Protein AF-A0A3N2Q2X4-F1 (afdb_monomer_lite)

Sequence (102 aa):
MSRSLEPTARNSKPLEVIGTYDPVPRTDPYDESSKRHKNIQLDTLRARYWIGVGAQPSDTVWRLLSMIGILEPKYGPNGFLNPKTAAKSMTEPSTPPTPEKA

Organism: Sodiomyces alkalinus (strain CBS 110278 / VKM F-3762 / F11) (NCBI:txid1314773)

Foldseek 3Di:
DDDPPDDDPPPDDDPDDFWDWDPDFDQDPPDPPSDTDTDIDGDPVVVLVCVLVPNDDDLVVQCVCCVVPSAPNQADPVRHGDPVRVVVRVPDPPDPPPPPDD

Structure (mmCIF, N/CA/C/O backbone):
data_AF-A0A3N2Q2X4-F1
#
_entry.id   AF-A0A3N2Q2X4-F1
#
loop_
_atom_site.group_PDB
_atom_site.id
_atom_site.type_symbol
_atom_site.label_atom_id
_atom_site.label_alt_id
_atom_site.label_comp_id
_atom_site.label_asym_id
_atom_site.label_entity_id
_atom_site.label_seq_id
_atom_site.pdbx_PDB_ins_code
_atom_site.Cartn_x
_atom_site.Cartn_y
_atom_site.Cartn_z
_atom_site.occupancy
_atom_site.B_iso_or_equiv
_atom_site.auth_seq_id
_atom_site.auth_comp_id
_atom_site.auth_asym_id
_atom_site.auth_atom_id
_atom_site.pdbx_PDB_model_num
ATOM 1 N N . MET A 1 1 ? -22.196 -17.907 21.288 1.00 44.06 1 MET A N 1
ATOM 2 C CA . MET A 1 1 ? -21.145 -18.257 20.308 1.00 44.06 1 MET A CA 1
ATOM 3 C C . MET A 1 1 ? -19.881 -17.473 20.635 1.00 44.06 1 MET A C 1
ATOM 5 O O . MET A 1 1 ? -19.718 -16.354 20.166 1.00 44.06 1 MET A O 1
ATOM 9 N N . SER A 1 2 ? -19.020 -18.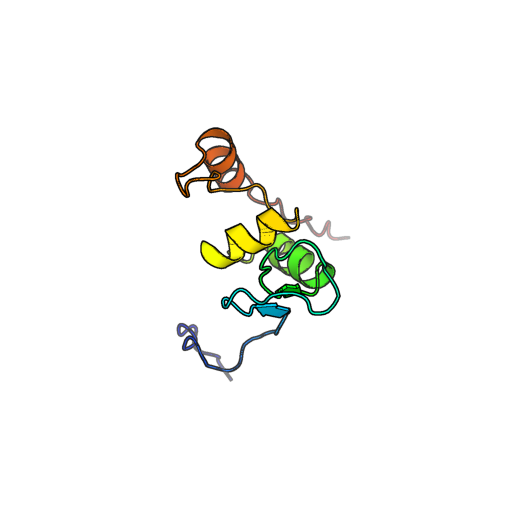022 21.487 1.00 50.31 2 SER A N 1
ATOM 10 C CA . SER A 1 2 ? -17.748 -17.397 21.863 1.00 50.31 2 SER A CA 1
ATOM 11 C C . SER A 1 2 ? -16.719 -17.726 20.783 1.00 50.31 2 SER A C 1
ATOM 13 O O . SER A 1 2 ? -16.351 -18.886 20.620 1.00 50.31 2 SER A O 1
ATOM 15 N N . ARG A 1 3 ? -16.315 -16.739 19.979 1.00 57.94 3 ARG A N 1
ATOM 16 C CA . ARG A 1 3 ? -15.275 -16.922 18.960 1.00 57.94 3 ARG A CA 1
ATOM 17 C C . ARG A 1 3 ? -13.930 -16.952 19.689 1.00 57.94 3 ARG A C 1
ATOM 19 O O . ARG A 1 3 ? -13.486 -15.916 20.173 1.00 57.94 3 ARG A O 1
ATOM 26 N N . SER A 1 4 ? -13.338 -18.137 19.834 1.00 56.72 4 SER A N 1
ATOM 27 C CA . SER A 1 4 ? -12.005 -18.308 20.419 1.00 56.72 4 SER A CA 1
ATOM 28 C C . SER A 1 4 ? -11.003 -17.396 19.707 1.00 56.72 4 SER A C 1
ATOM 30 O O . SER A 1 4 ? -10.994 -17.333 18.476 1.00 56.72 4 SER A O 1
ATOM 32 N N . LEU A 1 5 ? -10.181 -16.681 20.478 1.00 61.28 5 LEU A N 1
ATOM 33 C CA . LEU A 1 5 ? -9.101 -15.805 20.003 1.00 61.28 5 LEU A CA 1
ATOM 34 C C . LEU A 1 5 ? -7.908 -16.641 19.503 1.00 61.28 5 LEU A C 1
ATOM 36 O O . LEU A 1 5 ? -6.783 -16.491 19.966 1.00 61.28 5 LEU A O 1
ATOM 40 N N . GLU A 1 6 ? -8.171 -17.567 18.587 1.00 63.56 6 GLU A N 1
ATOM 41 C CA . GLU A 1 6 ? -7.154 -18.383 17.933 1.00 63.56 6 GLU A CA 1
ATOM 42 C C . GLU A 1 6 ? -6.587 -17.617 16.725 1.00 63.56 6 GLU A C 1
ATOM 44 O O . GLU A 1 6 ? -7.358 -17.014 15.960 1.00 63.56 6 GLU A O 1
ATOM 49 N N . PRO A 1 7 ? -5.258 -17.637 16.507 1.00 67.56 7 PRO A N 1
ATOM 50 C CA . PRO A 1 7 ? -4.654 -17.128 15.287 1.00 67.56 7 PRO A CA 1
ATOM 51 C C . PRO A 1 7 ? -5.316 -17.781 14.075 1.00 67.56 7 PRO A C 1
ATOM 53 O O . PRO A 1 7 ? -5.291 -18.994 13.878 1.00 67.56 7 PRO A O 1
ATOM 56 N N . THR A 1 8 ? -5.948 -16.955 13.256 1.00 78.38 8 THR A N 1
ATOM 57 C CA . THR A 1 8 ? -6.637 -17.410 12.054 1.00 78.38 8 THR A CA 1
ATOM 58 C C . THR A 1 8 ? -5.604 -17.942 11.053 1.00 78.38 8 THR A C 1
ATOM 60 O O . THR A 1 8 ? -4.582 -17.302 10.805 1.00 78.38 8 THR A O 1
ATOM 63 N N . ALA A 1 9 ? -5.842 -19.129 10.484 1.00 83.19 9 ALA A N 1
ATOM 64 C CA . ALA A 1 9 ? -4.919 -19.732 9.524 1.00 83.19 9 ALA A CA 1
ATOM 65 C C . ALA A 1 9 ? -4.709 -18.804 8.315 1.00 83.19 9 ALA A C 1
ATOM 67 O O . ALA A 1 9 ? -5.670 -18.214 7.817 1.00 83.19 9 ALA A O 1
ATOM 68 N N . ARG A 1 10 ? -3.472 -18.719 7.801 1.00 82.12 10 ARG A N 1
ATOM 69 C CA . ARG A 1 10 ? -3.055 -17.744 6.767 1.00 82.12 10 ARG A CA 1
ATOM 70 C C . ARG A 1 10 ? -4.001 -17.649 5.562 1.00 82.12 10 ARG A C 1
ATOM 72 O O . ARG A 1 10 ? -4.214 -16.562 5.045 1.00 82.12 10 ARG A O 1
ATOM 79 N N . ASN A 1 11 ? -4.543 -18.783 5.116 1.00 86.25 11 ASN A N 1
ATOM 80 C CA . ASN A 1 11 ? -5.391 -18.877 3.923 1.00 86.25 11 ASN A CA 1
ATOM 81 C C . ASN A 1 11 ? -6.886 -19.064 4.251 1.00 86.25 11 ASN A C 1
ATOM 83 O O . ASN A 1 11 ? -7.659 -19.470 3.387 1.00 86.25 11 ASN A O 1
ATOM 87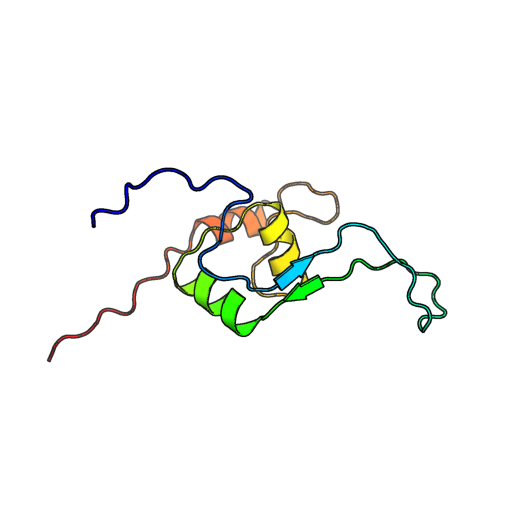 N N . SER A 1 12 ? -7.301 -18.856 5.500 1.00 88.44 12 SER A N 1
ATOM 88 C CA . SER A 1 12 ? -8.716 -18.946 5.872 1.00 88.44 12 SER A CA 1
ATOM 89 C C . SER A 1 12 ? -9.457 -17.641 5.566 1.00 88.44 12 SER A C 1
ATOM 91 O O . SER A 1 12 ? -8.845 -16.628 5.223 1.00 88.44 12 SER A O 1
ATOM 93 N N . LYS A 1 13 ? -10.793 -17.675 5.628 1.00 89.00 13 LYS A N 1
ATOM 94 C CA . LYS A 1 13 ? -11.643 -16.551 5.219 1.00 89.00 13 LYS A CA 1
ATOM 95 C C . LYS A 1 13 ? -11.303 -15.282 6.029 1.00 89.00 13 LYS A C 1
ATOM 97 O O . LYS A 1 13 ? -11.511 -15.290 7.245 1.00 89.00 13 LYS A O 1
ATOM 102 N N . PRO A 1 14 ? -10.825 -14.201 5.383 1.00 89.69 14 PRO A N 1
ATOM 103 C CA . PRO A 1 14 ? -10.482 -12.960 6.072 1.00 89.69 14 PRO A CA 1
ATOM 104 C C . PRO A 1 14 ? -11.737 -12.183 6.496 1.00 89.69 14 PRO A C 1
ATOM 106 O O . PRO A 1 14 ? -12.847 -12.473 6.043 1.00 89.69 14 PRO A O 1
ATOM 109 N N . LEU A 1 15 ? -11.550 -11.176 7.358 1.00 88.50 15 LEU A N 1
ATOM 110 C CA . LEU A 1 15 ? -12.611 -10.237 7.749 1.00 88.50 15 LEU A CA 1
ATOM 111 C C . LEU A 1 15 ? -13.078 -9.397 6.555 1.00 88.50 15 LEU A C 1
ATOM 113 O O . LEU A 1 15 ? -14.275 -9.259 6.324 1.00 88.50 15 LEU A O 1
ATOM 117 N N . GLU A 1 16 ? -12.123 -8.875 5.789 1.00 91.12 16 GLU A N 1
ATOM 118 C CA . GLU A 1 16 ? -12.357 -8.069 4.597 1.00 91.12 16 GLU A CA 1
ATOM 119 C C . GLU A 1 16 ? -11.196 -8.270 3.615 1.00 91.12 16 GLU A C 1
ATOM 121 O O . GLU A 1 16 ? -10.039 -8.390 4.024 1.00 91.12 16 GLU A O 1
ATOM 126 N N . VAL A 1 17 ? -11.503 -8.315 2.317 1.00 94.25 17 VAL A N 1
ATOM 127 C CA . VAL A 1 17 ? -10.500 -8.315 1.246 1.00 94.25 17 VAL A CA 1
ATOM 128 C C . VAL A 1 17 ? -10.423 -6.901 0.686 1.00 94.25 17 VAL A C 1
ATOM 130 O O . VAL A 1 17 ? -11.341 -6.462 0.005 1.00 94.25 17 VAL A O 1
ATOM 133 N N . ILE A 1 18 ? -9.329 -6.198 0.974 1.00 94.12 18 ILE A N 1
ATOM 134 C CA . ILE A 1 18 ? -9.124 -4.804 0.542 1.00 94.12 18 ILE A CA 1
ATOM 135 C C . ILE A 1 18 ? -8.404 -4.684 -0.808 1.00 94.12 18 ILE A C 1
ATOM 137 O O . ILE A 1 18 ? -8.285 -3.587 -1.346 1.00 94.12 18 ILE A O 1
ATOM 141 N N . GLY A 1 19 ? -7.882 -5.786 -1.354 1.00 93.75 19 GLY A N 1
ATOM 142 C CA . GLY A 1 19 ? -7.132 -5.760 -2.604 1.00 93.75 19 GLY A CA 1
ATOM 143 C C . GLY A 1 19 ? -6.439 -7.071 -2.963 1.00 93.75 19 GLY A C 1
ATOM 144 O O . GLY A 1 19 ? -6.523 -8.064 -2.239 1.00 93.75 19 GLY A O 1
ATOM 145 N N . THR A 1 20 ? -5.719 -7.043 -4.082 1.00 94.25 20 THR A N 1
ATOM 146 C CA . THR A 1 20 ? -4.926 -8.152 -4.622 1.00 94.25 20 THR A CA 1
ATOM 147 C C . THR A 1 20 ? -3.551 -7.669 -5.068 1.00 94.25 20 THR A C 1
ATOM 149 O O . THR A 1 20 ? -3.413 -6.577 -5.622 1.00 94.25 20 THR A O 1
ATOM 152 N N . TYR A 1 21 ? -2.539 -8.511 -4.877 1.00 93.31 21 TYR A N 1
ATOM 153 C CA . TYR A 1 21 ? -1.167 -8.252 -5.303 1.00 93.31 21 TYR A CA 1
ATOM 154 C C . TYR A 1 21 ? -0.642 -9.434 -6.119 1.00 93.31 21 TYR A C 1
ATOM 156 O O . TYR A 1 21 ? -0.560 -10.548 -5.599 1.00 93.31 21 TYR A O 1
ATOM 164 N N . ASP A 1 22 ? -0.269 -9.180 -7.377 1.00 93.56 22 ASP A N 1
ATOM 165 C CA . ASP A 1 22 ? 0.490 -10.127 -8.195 1.00 93.56 22 ASP A CA 1
ATOM 166 C C . ASP A 1 22 ? 1.992 -9.808 -8.065 1.00 93.56 22 ASP A C 1
ATOM 168 O O . ASP A 1 22 ? 2.450 -8.761 -8.540 1.00 93.56 22 ASP A O 1
ATOM 172 N N . PRO A 1 23 ? 2.789 -10.674 -7.411 1.00 91.44 23 PRO A N 1
ATOM 173 C CA . PRO A 1 23 ? 4.213 -10.435 -7.228 1.00 91.44 23 PRO A CA 1
ATOM 174 C C . PRO A 1 23 ? 5.027 -10.594 -8.516 1.00 91.44 23 PRO A C 1
ATOM 176 O O . PRO A 1 23 ? 6.186 -10.159 -8.529 1.00 91.44 23 PRO A O 1
ATOM 179 N N . VAL A 1 24 ? 4.464 -11.219 -9.558 1.00 91.50 24 VAL A N 1
ATOM 180 C CA . VAL A 1 24 ? 5.151 -11.503 -10.819 1.00 91.50 24 VAL A CA 1
ATOM 181 C C . VAL A 1 24 ? 5.181 -10.232 -11.674 1.00 91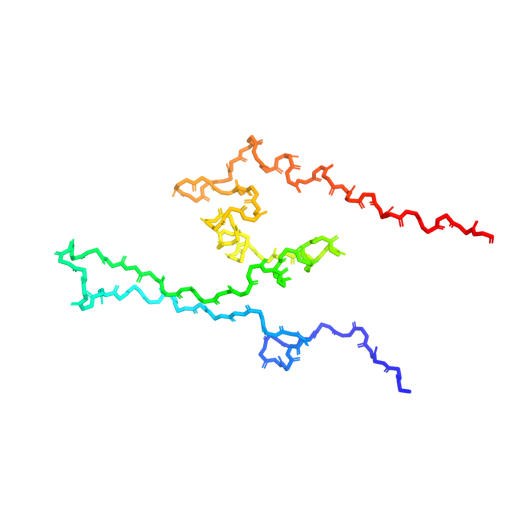.50 24 VAL A C 1
ATOM 183 O O . VAL A 1 24 ? 4.123 -9.724 -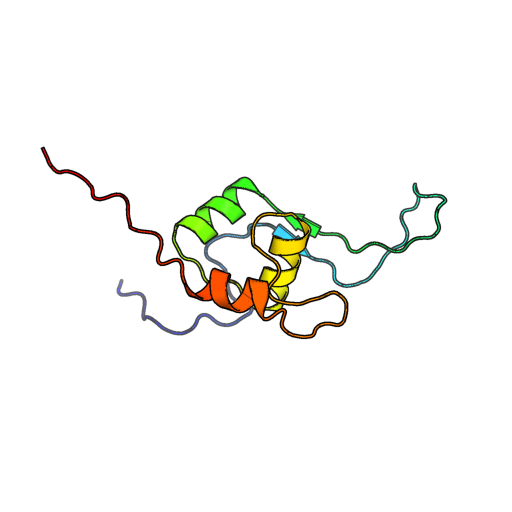12.046 1.00 91.50 24 VAL A O 1
ATOM 186 N N . PRO A 1 25 ? 6.369 -9.693 -12.010 1.00 90.69 25 PRO A N 1
ATOM 187 C CA . PRO A 1 25 ? 6.466 -8.529 -12.880 1.00 90.69 25 PRO A CA 1
ATOM 188 C C . PRO A 1 25 ? 5.992 -8.877 -14.291 1.00 90.69 25 PRO A C 1
ATOM 190 O O . PRO A 1 25 ? 6.521 -9.804 -14.909 1.00 90.69 25 PRO A O 1
ATOM 193 N N . ARG A 1 26 ? 5.034 -8.114 -14.811 1.00 87.25 26 ARG A N 1
ATOM 194 C CA . ARG A 1 26 ? 4.526 -8.252 -16.178 1.00 87.25 26 ARG A CA 1
ATOM 195 C C . ARG A 1 26 ? 4.892 -7.016 -16.988 1.00 87.25 26 ARG A C 1
ATOM 197 O O . ARG A 1 26 ? 5.065 -5.932 -16.434 1.00 87.25 26 ARG A O 1
ATOM 204 N N . THR A 1 27 ? 5.062 -7.207 -18.288 1.00 86.00 27 THR A N 1
ATOM 205 C CA . THR A 1 27 ? 5.179 -6.098 -19.235 1.00 86.00 27 THR A CA 1
ATOM 206 C C . THR A 1 27 ? 3.771 -5.622 -19.568 1.00 86.00 27 THR A C 1
ATOM 208 O O . THR A 1 27 ? 2.895 -6.459 -19.799 1.00 86.00 27 THR A O 1
ATOM 211 N N . ASP A 1 28 ? 3.552 -4.311 -19.579 1.00 79.81 28 ASP A N 1
ATOM 212 C CA . ASP A 1 28 ? 2.299 -3.766 -20.089 1.00 79.81 28 ASP A CA 1
ATOM 213 C C . ASP A 1 28 ? 2.263 -3.943 -21.614 1.00 79.81 28 ASP A C 1
ATOM 215 O O . ASP A 1 28 ? 3.211 -3.517 -22.279 1.00 79.81 28 ASP A O 1
ATOM 219 N N . PRO A 1 29 ? 1.214 -4.536 -22.204 1.00 77.94 29 PRO A N 1
ATOM 220 C CA . PRO A 1 29 ? 1.043 -4.493 -23.652 1.00 77.94 29 PRO A CA 1
ATOM 221 C C . PRO A 1 29 ? 0.878 -3.064 -24.203 1.00 77.94 29 PRO A C 1
ATOM 223 O O . PRO A 1 29 ? 1.075 -2.872 -25.399 1.00 77.94 29 PRO A O 1
ATOM 226 N N . TYR A 1 30 ? 0.533 -2.080 -23.363 1.00 77.44 30 TYR A N 1
ATOM 227 C CA . TYR A 1 30 ? 0.318 -0.683 -23.757 1.00 77.44 30 TYR A CA 1
ATOM 228 C C . TYR A 1 30 ? 1.488 0.258 -23.413 1.00 77.44 30 TYR A C 1
ATOM 230 O O . TYR A 1 30 ? 1.430 1.436 -23.762 1.00 77.44 30 TYR A O 1
ATOM 238 N N . ASP A 1 31 ? 2.543 -0.228 -22.746 1.00 77.06 31 ASP A N 1
ATOM 239 C CA . ASP A 1 31 ? 3.733 0.566 -22.403 1.00 77.06 31 ASP A CA 1
ATOM 240 C C . ASP A 1 31 ? 4.913 0.187 -23.308 1.00 77.06 31 ASP A C 1
ATOM 242 O O . ASP A 1 31 ? 5.519 -0.880 -23.183 1.00 77.06 31 ASP A O 1
ATOM 246 N N . GLU A 1 32 ? 5.289 1.104 -24.197 1.00 70.94 32 GLU A N 1
ATOM 247 C CA . GLU A 1 32 ? 6.442 0.959 -25.093 1.00 70.94 32 GLU A CA 1
ATOM 248 C C . GLU A 1 32 ? 7.782 0.939 -24.329 1.00 70.94 32 GLU A C 1
ATOM 250 O O . GLU A 1 32 ? 8.808 0.506 -24.860 1.00 70.94 32 GLU A O 1
ATOM 255 N N . SER A 1 33 ? 7.799 1.352 -23.052 1.00 74.12 33 SER A N 1
ATOM 256 C CA . SER A 1 33 ? 9.017 1.485 -22.246 1.00 74.12 33 SER A CA 1
ATOM 257 C C . SER A 1 33 ? 9.688 0.148 -21.883 1.00 74.12 33 SER A C 1
ATOM 259 O O . SER A 1 33 ? 10.764 0.155 -21.283 1.00 74.12 33 SER A O 1
ATOM 261 N N . SER A 1 34 ? 9.099 -1.010 -22.222 1.00 74.00 34 SER A N 1
ATOM 262 C CA . SER A 1 34 ? 9.580 -2.355 -21.836 1.00 74.00 34 SER A CA 1
ATOM 263 C C . SER A 1 34 ? 9.778 -2.546 -20.320 1.00 74.00 34 SER A C 1
ATOM 265 O O . SER A 1 34 ? 10.377 -3.531 -19.873 1.00 74.00 34 SER A O 1
ATOM 267 N N . LYS A 1 35 ? 9.285 -1.613 -19.497 1.00 82.62 35 LYS A N 1
ATOM 268 C CA . LYS A 1 35 ? 9.409 -1.665 -18.044 1.00 82.62 35 LYS A CA 1
ATOM 269 C C . LYS A 1 35 ? 8.401 -2.664 -17.503 1.00 82.62 35 LYS A C 1
ATOM 271 O O . LYS A 1 35 ? 7.215 -2.617 -17.807 1.00 82.62 35 LYS A O 1
ATOM 276 N N . ARG A 1 36 ? 8.887 -3.581 -16.668 1.00 85.19 36 ARG A N 1
ATOM 277 C CA . ARG A 1 36 ? 8.021 -4.539 -15.982 1.00 85.19 36 ARG A CA 1
ATOM 278 C C . ARG A 1 36 ? 7.470 -3.909 -14.716 1.00 85.19 36 ARG A C 1
ATOM 280 O O . ARG A 1 36 ? 8.241 -3.443 -13.876 1.00 85.19 36 ARG A O 1
ATOM 287 N N . HIS A 1 37 ? 6.159 -3.961 -14.549 1.00 85.00 37 HIS A N 1
ATOM 288 C CA . HIS A 1 37 ? 5.485 -3.513 -13.340 1.00 85.00 37 HIS A CA 1
ATOM 289 C C . HIS A 1 37 ? 4.805 -4.690 -12.637 1.00 85.00 37 HIS A C 1
ATOM 291 O O . HIS A 1 37 ? 4.568 -5.749 -13.219 1.00 85.00 37 HIS A O 1
ATOM 297 N N . LYS A 1 38 ? 4.516 -4.515 -11.349 1.00 89.81 38 LYS A N 1
ATOM 298 C CA . LYS A 1 38 ? 3.724 -5.469 -10.570 1.00 89.81 38 LYS A CA 1
ATOM 299 C C . LYS A 1 38 ? 2.316 -4.928 -10.420 1.00 89.81 38 LYS A C 1
ATOM 301 O O . LYS A 1 38 ? 2.152 -3.748 -10.117 1.00 89.81 38 LYS A O 1
ATOM 306 N N . ASN A 1 39 ? 1.327 -5.794 -10.588 1.00 88.62 39 ASN A N 1
ATOM 307 C CA . ASN A 1 39 ? -0.067 -5.390 -10.493 1.00 88.62 39 ASN A CA 1
ATOM 308 C C . ASN A 1 39 ? -0.518 -5.373 -9.034 1.00 88.62 39 ASN A C 1
ATOM 310 O O . ASN A 1 39 ? -0.464 -6.388 -8.335 1.00 88.62 39 ASN A O 1
ATOM 314 N N . ILE A 1 40 ? -0.964 -4.202 -8.584 1.00 91.50 40 ILE A N 1
ATOM 315 C CA . ILE A 1 40 ? -1.521 -3.981 -7.252 1.00 91.50 40 ILE A CA 1
ATOM 316 C C . ILE A 1 40 ? -2.884 -3.326 -7.442 1.00 91.50 40 ILE A C 1
ATOM 318 O O . ILE A 1 40 ? -2.975 -2.218 -7.964 1.00 91.50 40 ILE A O 1
ATOM 322 N N . GLN A 1 41 ? -3.936 -4.009 -7.006 1.00 92.31 41 GLN A N 1
ATOM 323 C CA . GLN A 1 41 ? -5.285 -3.456 -6.936 1.00 92.31 41 GLN A CA 1
ATOM 324 C C . GLN A 1 41 ? -5.637 -3.319 -5.462 1.00 92.31 41 GLN A C 1
ATOM 326 O O . GLN A 1 41 ? -5.607 -4.312 -4.739 1.00 92.31 41 GLN A O 1
ATOM 331 N N . LEU A 1 42 ? -5.917 -2.103 -5.000 1.00 93.31 42 LEU A N 1
ATOM 332 C CA . LEU A 1 42 ? -6.175 -1.834 -3.589 1.00 93.31 42 LEU A CA 1
ATOM 333 C C . LEU A 1 42 ? -7.240 -0.749 -3.433 1.00 93.31 42 LEU A C 1
ATOM 335 O O . LEU A 1 42 ? -7.132 0.315 -4.041 1.00 93.31 42 LEU A O 1
ATOM 339 N N . ASP A 1 43 ? -8.215 -0.993 -2.561 1.00 94.56 43 ASP A N 1
ATOM 340 C CA . ASP A 1 43 ? -9.108 0.044 -2.054 1.00 94.56 43 ASP A CA 1
ATOM 341 C C . ASP A 1 43 ? -8.347 0.910 -1.040 1.00 94.56 43 ASP A C 1
ATOM 343 O O . ASP A 1 43 ? -8.094 0.525 0.108 1.00 94.56 43 ASP A O 1
ATOM 347 N N . THR A 1 44 ? -7.946 2.098 -1.485 1.00 93.50 44 THR A N 1
ATOM 348 C CA . THR A 1 44 ? -7.164 3.033 -0.674 1.00 93.50 44 THR A CA 1
ATOM 349 C C . THR A 1 44 ? -7.963 3.622 0.487 1.00 93.50 44 THR A C 1
ATOM 351 O O . THR A 1 44 ? -7.370 3.937 1.520 1.00 93.50 44 THR A O 1
ATOM 354 N N . LEU A 1 45 ? -9.287 3.747 0.365 1.00 94.12 45 LEU A N 1
ATOM 355 C CA . LEU A 1 45 ? -10.150 4.270 1.423 1.00 94.12 45 LEU A CA 1
ATOM 356 C C . LEU A 1 45 ? -10.267 3.250 2.555 1.00 94.12 45 LEU A C 1
ATOM 358 O O . LEU A 1 45 ? -10.059 3.590 3.722 1.00 94.12 45 LEU A O 1
ATOM 362 N N . ARG A 1 46 ? -10.513 1.983 2.213 1.00 94.69 46 ARG A N 1
ATOM 363 C CA . ARG A 1 46 ? -10.556 0.892 3.195 1.00 94.69 46 ARG A CA 1
ATOM 364 C C . ARG A 1 46 ? -9.204 0.643 3.842 1.00 94.69 46 ARG A C 1
ATOM 366 O O . ARG A 1 46 ? -9.144 0.466 5.057 1.00 94.69 46 ARG A O 1
ATOM 373 N N . ALA A 1 47 ? -8.118 0.699 3.074 1.00 93.56 47 ALA A N 1
ATOM 374 C CA . ALA A 1 47 ? -6.772 0.590 3.626 1.00 93.56 47 ALA A CA 1
ATOM 375 C C . ALA A 1 47 ? -6.498 1.681 4.677 1.00 93.56 47 ALA A C 1
ATOM 377 O O . ALA A 1 47 ? -6.041 1.368 5.775 1.00 93.56 47 ALA A O 1
ATOM 378 N N . ARG A 1 48 ? -6.840 2.947 4.389 1.00 92.50 48 ARG A N 1
ATOM 379 C CA . ARG A 1 48 ? -6.702 4.056 5.353 1.00 92.50 48 ARG A CA 1
ATOM 380 C C . ARG A 1 48 ? -7.542 3.842 6.609 1.00 92.50 48 ARG A C 1
ATOM 382 O O . ARG A 1 48 ? -7.042 4.074 7.705 1.00 92.50 48 ARG A O 1
ATOM 389 N N . TYR A 1 49 ? -8.782 3.376 6.460 1.00 94.31 49 TYR A N 1
ATOM 390 C CA . TYR A 1 49 ? -9.655 3.076 7.595 1.00 94.31 49 TYR A CA 1
ATOM 391 C C . TYR A 1 49 ? -9.036 2.032 8.533 1.00 94.31 49 TYR A C 1
ATOM 393 O O . TYR A 1 49 ? -8.899 2.285 9.727 1.00 94.31 49 TYR A O 1
ATOM 401 N N . TRP A 1 50 ? -8.604 0.888 7.997 1.00 93.12 50 TRP A N 1
ATOM 402 C CA . TRP A 1 50 ? -8.038 -0.188 8.814 1.00 93.12 50 TRP A CA 1
ATOM 403 C C . TRP A 1 50 ? -6.751 0.231 9.531 1.00 93.12 50 TRP A C 1
ATOM 405 O O . TRP A 1 50 ? -6.580 -0.092 10.705 1.00 93.12 50 TRP A O 1
ATOM 415 N N . ILE A 1 51 ? -5.883 0.998 8.865 1.00 92.50 51 ILE A N 1
ATOM 416 C CA . ILE A 1 51 ? -4.694 1.581 9.501 1.00 92.50 51 ILE A CA 1
ATOM 417 C C . ILE A 1 51 ? -5.087 2.560 10.616 1.00 92.50 51 ILE A C 1
ATOM 419 O O . ILE A 1 51 ? -4.518 2.491 11.700 1.00 92.50 51 ILE A O 1
ATOM 423 N N . GLY A 1 52 ? -6.090 3.416 10.396 1.00 90.88 52 GLY A N 1
ATOM 424 C CA . GLY A 1 52 ? -6.581 4.361 11.407 1.00 90.88 52 GLY A CA 1
ATOM 425 C C . GLY A 1 52 ? -7.216 3.696 12.635 1.00 90.88 52 GLY A C 1
ATOM 426 O O . GLY A 1 52 ? -7.127 4.233 13.732 1.00 90.88 52 GLY A O 1
ATOM 427 N N . VAL A 1 53 ? -7.805 2.505 12.477 1.00 93.44 53 VAL A N 1
ATOM 428 C CA . VAL A 1 53 ? -8.304 1.669 13.591 1.00 93.44 53 VAL A CA 1
ATOM 429 C C . VAL A 1 53 ? -7.156 0.971 14.349 1.00 93.44 53 VAL A C 1
ATOM 431 O O . VAL A 1 53 ? -7.373 0.402 15.417 1.00 93.44 53 VAL A O 1
ATOM 434 N N . GLY A 1 54 ? -5.924 1.032 13.833 1.00 90.56 54 GLY A N 1
ATOM 435 C CA . GLY A 1 54 ? -4.730 0.457 14.457 1.00 90.56 54 GLY A CA 1
ATOM 436 C C . GLY A 1 54 ? -4.341 -0.925 13.929 1.00 90.56 54 GLY A C 1
ATOM 437 O O . GLY A 1 54 ? -3.554 -1.625 14.573 1.00 90.56 54 GLY A O 1
ATOM 438 N N . ALA A 1 55 ? -4.864 -1.349 12.772 1.00 91.00 55 ALA A N 1
ATOM 439 C CA . ALA A 1 55 ? -4.447 -2.603 12.153 1.00 91.00 55 ALA A CA 1
ATOM 440 C C . ALA A 1 55 ? -2.946 -2.563 11.823 1.00 91.00 55 ALA A C 1
ATOM 442 O O . ALA A 1 55 ? -2.479 -1.663 11.130 1.00 91.00 55 ALA A O 1
ATOM 443 N N . GLN A 1 56 ? -2.197 -3.560 12.297 1.00 91.44 56 GLN A N 1
ATOM 444 C CA . GLN A 1 56 ? -0.756 -3.664 12.069 1.00 91.44 56 GLN A CA 1
ATOM 445 C C . GLN A 1 56 ? -0.478 -4.439 10.772 1.00 91.44 56 GLN A C 1
ATOM 447 O O . GLN A 1 56 ? -0.753 -5.643 10.714 1.00 91.44 56 GLN A O 1
ATOM 452 N N . PRO A 1 57 ? 0.050 -3.798 9.713 1.00 92.44 57 PRO A N 1
ATOM 453 C CA . PRO A 1 57 ? 0.381 -4.499 8.483 1.00 92.44 57 PRO A CA 1
ATOM 454 C C . PRO A 1 57 ? 1.696 -5.275 8.635 1.00 92.44 57 PRO A C 1
ATOM 456 O O . PRO A 1 57 ? 2.608 -4.876 9.355 1.00 92.44 57 PRO A O 1
ATOM 459 N N . SER A 1 58 ? 1.818 -6.381 7.901 1.00 91.12 58 SER A N 1
ATOM 460 C CA . SER A 1 58 ? 3.089 -7.108 7.781 1.00 91.12 58 SER A CA 1
ATOM 461 C C . SER A 1 58 ? 4.117 -6.306 6.975 1.00 91.12 58 SER A C 1
ATOM 463 O O . SER A 1 58 ? 3.742 -5.438 6.191 1.00 91.12 58 SER A O 1
ATOM 465 N N . ASP A 1 59 ? 5.409 -6.629 7.079 1.00 90.06 59 ASP A N 1
ATOM 466 C CA . ASP A 1 59 ? 6.481 -5.860 6.419 1.00 90.06 59 ASP A CA 1
ATOM 467 C C . ASP A 1 59 ? 6.308 -5.729 4.892 1.00 90.06 59 ASP A C 1
ATOM 469 O O . ASP A 1 59 ? 6.593 -4.679 4.311 1.00 90.06 59 ASP A O 1
ATOM 473 N N . THR A 1 60 ? 5.789 -6.771 4.228 1.00 90.31 60 THR A N 1
ATOM 474 C CA . THR A 1 60 ? 5.503 -6.714 2.782 1.00 90.31 60 THR A CA 1
ATOM 475 C C . THR A 1 60 ? 4.352 -5.756 2.490 1.00 90.31 60 THR A C 1
ATOM 477 O O . THR A 1 60 ? 4.457 -4.925 1.589 1.00 90.31 60 THR A O 1
ATOM 480 N N . VAL A 1 61 ? 3.270 -5.840 3.268 1.00 92.00 61 VAL A N 1
ATOM 481 C CA . VAL A 1 61 ? 2.106 -4.958 3.119 1.00 92.00 61 VAL A CA 1
ATOM 482 C C . VAL A 1 61 ? 2.484 -3.519 3.454 1.00 92.00 61 VAL A C 1
ATOM 484 O O . VAL A 1 61 ? 2.099 -2.617 2.721 1.00 92.00 61 VAL A O 1
ATOM 487 N N . TRP A 1 62 ? 3.313 -3.298 4.476 1.00 92.25 62 TRP A N 1
ATOM 488 C CA . TRP A 1 62 ? 3.853 -1.984 4.814 1.00 92.25 62 TRP A CA 1
ATOM 489 C C . TRP A 1 62 ? 4.547 -1.356 3.607 1.00 92.25 62 TRP A C 1
ATOM 491 O O . TRP A 1 62 ? 4.244 -0.228 3.237 1.00 92.25 62 TRP A O 1
ATOM 501 N N . ARG A 1 63 ? 5.431 -2.103 2.932 1.00 89.94 63 ARG A N 1
ATOM 502 C CA . ARG A 1 63 ? 6.129 -1.610 1.738 1.00 89.94 63 ARG A CA 1
ATOM 503 C C . ARG A 1 63 ? 5.161 -1.230 0.617 1.00 89.94 63 ARG A C 1
ATOM 505 O O . ARG A 1 63 ? 5.347 -0.181 0.006 1.00 89.94 63 ARG A O 1
ATOM 512 N N . LEU A 1 64 ? 4.131 -2.043 0.371 1.00 91.44 64 LEU A N 1
ATOM 513 C CA . LEU A 1 64 ? 3.096 -1.734 -0.623 1.00 91.44 64 LEU A CA 1
ATOM 514 C C . LEU A 1 64 ? 2.326 -0.460 -0.255 1.00 91.44 64 LEU A C 1
ATOM 516 O O . LEU A 1 64 ? 2.191 0.430 -1.090 1.00 91.44 64 LEU A O 1
ATOM 520 N N . LEU A 1 65 ? 1.886 -0.344 1.002 1.00 92.31 65 LEU A N 1
ATOM 521 C CA . LEU A 1 65 ? 1.169 0.825 1.517 1.00 92.31 65 LEU A CA 1
ATOM 522 C C . LEU A 1 65 ? 2.031 2.097 1.494 1.00 92.31 65 LEU A C 1
ATOM 524 O O . LEU A 1 65 ? 1.512 3.191 1.278 1.00 92.31 65 LEU A O 1
ATOM 528 N N . SER A 1 66 ? 3.346 1.973 1.666 1.00 90.69 66 SER A N 1
ATOM 529 C CA . SER A 1 66 ? 4.265 3.101 1.533 1.00 90.69 66 SER A CA 1
ATOM 530 C C . SER A 1 66 ? 4.487 3.533 0.091 1.00 90.69 66 SER A C 1
ATOM 532 O O . SER A 1 66 ? 4.583 4.728 -0.169 1.00 90.69 66 SER A O 1
ATOM 534 N N . MET A 1 67 ? 4.521 2.598 -0.863 1.00 87.81 67 MET A N 1
ATOM 535 C CA . MET A 1 67 ? 4.651 2.932 -2.289 1.00 87.81 67 MET A CA 1
ATOM 536 C C . MET A 1 67 ? 3.462 3.745 -2.813 1.00 87.81 67 MET A C 1
ATOM 538 O O . MET A 1 67 ? 3.639 4.586 -3.687 1.00 87.81 67 MET A O 1
ATOM 542 N N . ILE A 1 68 ? 2.270 3.520 -2.260 1.00 89.38 68 ILE A N 1
ATOM 543 C CA . ILE A 1 68 ? 1.049 4.275 -2.589 1.00 89.38 68 ILE A CA 1
ATOM 544 C C . ILE A 1 68 ? 0.841 5.518 -1.704 1.00 89.38 68 ILE A C 1
ATOM 546 O O . ILE A 1 68 ? -0.158 6.216 -1.860 1.00 89.38 68 ILE A O 1
ATOM 550 N N . GLY A 1 69 ? 1.746 5.788 -0.755 1.00 89.25 69 GLY A N 1
ATOM 551 C CA . GLY A 1 69 ? 1.702 6.978 0.101 1.00 89.25 69 GLY A CA 1
ATOM 552 C C . GLY A 1 69 ? 0.686 6.939 1.251 1.00 89.25 69 GLY A C 1
ATOM 553 O O . GLY A 1 69 ? 0.261 7.997 1.711 1.00 89.25 69 GLY A O 1
ATOM 554 N N . ILE A 1 70 ? 0.264 5.756 1.715 1.00 89.81 70 ILE A N 1
ATOM 555 C CA . ILE A 1 70 ? -0.578 5.622 2.922 1.00 89.81 70 ILE A CA 1
ATOM 556 C C . ILE A 1 70 ? 0.276 5.609 4.197 1.00 89.81 70 ILE A C 1
ATOM 558 O O . ILE A 1 70 ? -0.120 6.201 5.194 1.00 89.81 70 ILE A O 1
ATOM 562 N N . LEU A 1 71 ? 1.437 4.947 4.167 1.00 89.31 71 LEU A N 1
ATOM 563 C CA . LEU A 1 71 ? 2.349 4.822 5.311 1.00 89.31 71 LEU A CA 1
ATOM 564 C C . LEU A 1 71 ? 3.734 5.369 4.984 1.00 89.31 71 LEU A C 1
ATOM 566 O O . LEU A 1 71 ? 4.205 5.246 3.854 1.00 89.31 71 LEU A O 1
ATOM 570 N N . GLU A 1 72 ? 4.454 5.874 5.981 1.00 88.94 72 GLU A N 1
ATOM 571 C CA . GLU A 1 72 ? 5.854 6.238 5.771 1.00 88.94 72 GLU A CA 1
ATOM 572 C C . GLU A 1 72 ? 6.727 4.981 5.536 1.00 88.94 72 GLU A C 1
ATOM 574 O O . GLU A 1 72 ? 6.531 3.953 6.191 1.00 88.94 72 GLU A O 1
ATOM 579 N N . PRO A 1 73 ? 7.698 5.008 4.606 1.00 87.31 73 PRO A N 1
ATOM 580 C CA . PRO A 1 73 ? 8.504 3.838 4.259 1.00 87.31 73 PRO A CA 1
ATOM 581 C C . PRO A 1 73 ? 9.463 3.419 5.381 1.00 87.31 73 PRO A C 1
ATOM 583 O O . PRO A 1 73 ? 10.480 4.063 5.636 1.00 87.31 73 PRO A O 1
ATOM 586 N N . LYS A 1 74 ? 9.198 2.260 5.991 1.00 84.69 74 LYS A N 1
ATOM 587 C CA . LYS A 1 74 ? 10.084 1.628 6.986 1.00 84.69 74 LYS A CA 1
ATOM 588 C C . LYS A 1 74 ? 11.430 1.179 6.397 1.00 84.69 74 LYS A C 1
ATOM 590 O O . LYS A 1 74 ? 12.442 1.171 7.096 1.00 84.69 74 LYS A O 1
ATOM 595 N N . TYR A 1 75 ? 11.451 0.826 5.111 1.00 83.00 75 TYR A N 1
ATOM 596 C CA . TYR A 1 75 ? 12.627 0.319 4.399 1.00 83.00 75 TYR A CA 1
ATOM 597 C C . TYR A 1 75 ? 13.049 1.279 3.283 1.00 83.00 75 TYR A C 1
ATOM 599 O O . TYR A 1 75 ? 12.204 1.821 2.572 1.00 83.00 75 TYR A O 1
ATOM 607 N N . GLY A 1 76 ? 14.356 1.467 3.110 1.00 79.00 76 GLY A N 1
ATOM 608 C CA . GLY A 1 76 ? 14.938 2.232 2.009 1.00 79.00 76 GLY A CA 1
ATOM 609 C C . GLY A 1 76 ? 14.989 1.456 0.681 1.00 79.00 76 GLY A C 1
ATOM 610 O O . GLY A 1 76 ? 14.597 0.286 0.621 1.00 79.00 76 GLY A O 1
ATOM 611 N N . PRO A 1 77 ? 15.530 2.070 -0.390 1.00 72.38 77 PRO A N 1
ATOM 612 C CA . PRO A 1 77 ? 15.578 1.489 -1.740 1.00 72.38 77 PRO A CA 1
ATOM 613 C C . PRO A 1 77 ? 16.233 0.100 -1.795 1.00 72.38 77 PRO A C 1
ATOM 615 O O . PRO A 1 77 ? 15.760 -0.786 -2.504 1.00 72.38 77 PRO A O 1
ATOM 618 N N . ASN A 1 78 ? 17.261 -0.113 -0.969 1.00 77.06 78 ASN A N 1
ATOM 619 C CA . ASN A 1 78 ? 18.038 -1.354 -0.910 1.00 77.06 78 ASN A CA 1
ATOM 620 C C . ASN A 1 78 ? 17.492 -2.373 0.110 1.00 77.06 78 ASN A C 1
ATOM 622 O O . ASN A 1 78 ? 18.140 -3.376 0.382 1.00 77.06 78 ASN A O 1
ATOM 626 N N . GLY A 1 79 ? 16.321 -2.124 0.708 1.00 72.19 79 GLY A N 1
ATOM 627 C CA . GLY A 1 79 ? 15.708 -3.021 1.695 1.00 72.19 79 GLY A CA 1
ATOM 628 C C . GLY A 1 79 ? 16.260 -2.899 3.119 1.00 72.19 79 GLY A C 1
ATOM 629 O O . GLY A 1 79 ? 15.768 -3.579 4.014 1.00 72.19 79 GLY A O 1
ATOM 630 N N . PHE A 1 80 ? 17.229 -2.015 3.362 1.00 76.75 80 PHE A N 1
ATOM 631 C CA . PHE A 1 80 ? 17.679 -1.695 4.718 1.00 76.75 80 PHE A CA 1
ATOM 632 C C . PHE A 1 80 ? 16.630 -0.872 5.464 1.00 76.75 80 PHE A C 1
ATOM 634 O O . PHE A 1 80 ? 15.924 -0.063 4.859 1.00 76.75 80 PHE A O 1
ATOM 641 N N . LEU A 1 81 ? 16.546 -1.060 6.782 1.00 76.00 81 LEU A N 1
ATOM 642 C CA . LEU A 1 81 ? 15.709 -0.227 7.643 1.00 76.00 81 LEU A CA 1
ATOM 643 C C . LEU A 1 81 ? 16.127 1.236 7.489 1.00 76.00 81 LEU A C 1
ATOM 645 O O . LEU A 1 81 ? 17.312 1.558 7.560 1.00 76.00 81 LEU A O 1
ATOM 649 N N . ASN A 1 82 ? 15.157 2.119 7.269 1.00 73.19 82 ASN A N 1
ATOM 650 C CA . ASN A 1 82 ? 15.403 3.550 7.245 1.00 73.19 82 ASN A CA 1
ATOM 651 C C . ASN A 1 82 ? 15.281 4.090 8.681 1.00 73.19 82 ASN A C 1
ATOM 653 O O . ASN A 1 82 ? 14.156 4.235 9.168 1.00 73.19 82 ASN A O 1
ATOM 657 N N . PRO A 1 83 ? 16.392 4.414 9.372 1.00 66.56 83 PRO A N 1
ATOM 658 C CA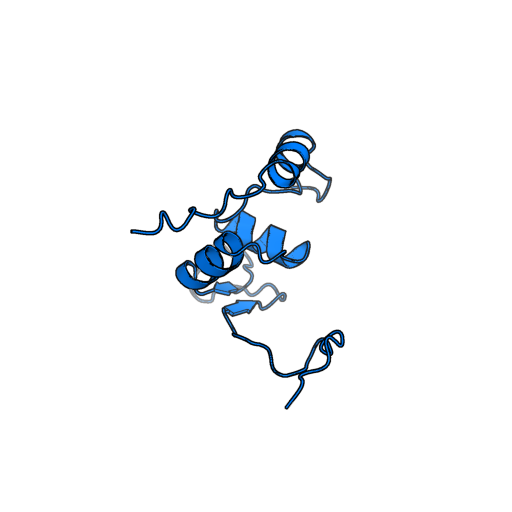 . PRO A 1 83 ? 16.353 4.798 10.784 1.00 66.56 83 PRO A CA 1
ATOM 659 C C . PRO A 1 83 ? 15.562 6.092 11.026 1.00 66.56 83 PRO A C 1
ATOM 661 O O . PRO A 1 83 ? 14.992 6.265 12.099 1.00 66.56 83 PRO A O 1
ATOM 664 N N . LYS A 1 84 ? 15.464 6.977 10.022 1.00 66.69 84 LYS A N 1
ATOM 665 C CA . LYS A 1 84 ? 14.730 8.249 10.125 1.00 66.69 84 LYS A CA 1
ATOM 666 C C . LYS A 1 84 ? 13.209 8.063 10.147 1.00 66.69 84 LYS A C 1
ATOM 668 O O . LYS A 1 84 ? 12.506 8.875 10.734 1.00 66.69 84 LYS A O 1
ATOM 673 N N . THR A 1 85 ? 12.716 6.997 9.521 1.00 63.81 85 THR A N 1
ATOM 674 C CA . THR A 1 85 ? 11.281 6.729 9.338 1.00 63.81 85 THR A CA 1
ATOM 675 C C . THR A 1 85 ? 10.784 5.600 10.247 1.00 63.81 85 THR A C 1
ATOM 677 O O . THR A 1 85 ? 9.661 5.641 10.748 1.00 63.81 85 THR A O 1
ATOM 680 N N . ALA A 1 86 ? 11.637 4.614 10.543 1.00 57.53 86 ALA A N 1
ATOM 681 C CA . ALA A 1 86 ? 11.325 3.533 11.477 1.00 57.53 86 ALA A CA 1
ATOM 682 C C . ALA A 1 86 ? 11.059 4.054 12.903 1.00 57.53 86 ALA A C 1
ATOM 684 O O . ALA A 1 86 ? 10.125 3.602 13.556 1.00 57.53 86 ALA A O 1
ATOM 685 N N . ALA A 1 87 ? 11.821 5.053 13.362 1.00 54.59 87 ALA A N 1
ATOM 686 C CA . ALA A 1 87 ? 11.615 5.655 14.681 1.00 54.59 87 ALA A CA 1
ATOM 687 C C . ALA A 1 87 ? 10.282 6.423 14.788 1.00 54.59 87 ALA A C 1
ATOM 689 O O . ALA A 1 87 ? 9.666 6.461 15.849 1.00 54.59 87 ALA A O 1
ATOM 690 N N . LYS A 1 88 ? 9.808 7.009 13.683 1.00 56.47 88 LYS A N 1
ATOM 691 C CA . LYS A 1 88 ? 8.579 7.812 13.649 1.00 56.47 88 LYS A CA 1
ATOM 692 C C . LYS A 1 88 ? 7.323 6.941 13.558 1.00 56.47 88 LYS A C 1
ATOM 694 O O . LYS A 1 88 ? 6.381 7.141 14.314 1.00 56.47 88 LYS A O 1
ATOM 699 N N . SER A 1 89 ? 7.376 5.893 12.736 1.00 55.84 89 SER A N 1
ATOM 700 C CA . SER A 1 89 ? 6.302 4.894 12.599 1.00 55.84 89 SER A CA 1
ATOM 701 C C . SER A 1 89 ? 6.071 4.025 13.846 1.00 55.84 89 SER A C 1
ATOM 703 O O . SER A 1 89 ? 4.995 3.453 13.987 1.00 55.84 89 SER A O 1
ATOM 705 N N . MET A 1 90 ? 7.037 3.948 14.768 1.00 54.69 90 MET A N 1
ATOM 706 C CA . MET A 1 90 ? 6.882 3.290 16.076 1.00 54.69 90 MET A CA 1
ATOM 707 C C . MET A 1 90 ? 6.335 4.215 17.182 1.00 54.69 90 MET A C 1
ATOM 709 O O . MET A 1 90 ? 6.042 3.725 18.270 1.00 54.69 90 MET A O 1
ATOM 713 N N . THR A 1 91 ? 6.196 5.526 16.933 1.00 49.28 91 THR A N 1
ATOM 714 C CA . THR A 1 91 ? 5.930 6.532 17.985 1.00 49.28 91 THR A CA 1
ATOM 715 C C . THR A 1 91 ? 4.526 7.154 17.933 1.00 49.28 91 THR A C 1
ATOM 717 O O . THR A 1 91 ? 4.205 7.970 18.788 1.00 49.28 91 THR A O 1
ATOM 720 N N . GLU A 1 92 ? 3.636 6.761 17.018 1.00 49.53 92 GLU A N 1
ATOM 721 C CA . GLU A 1 92 ? 2.253 7.272 17.015 1.00 49.53 92 GLU A CA 1
ATOM 722 C C . GLU A 1 92 ? 1.253 6.241 17.565 1.00 49.53 92 GLU A C 1
ATOM 724 O O . GLU A 1 92 ? 0.693 5.446 16.809 1.00 49.53 92 GLU A O 1
ATOM 729 N N . PRO A 1 93 ? 0.959 6.250 18.881 1.00 47.84 93 PRO A N 1
ATOM 730 C CA . PRO A 1 93 ? -0.326 5.779 19.357 1.00 47.84 93 PRO A CA 1
ATOM 731 C C . PRO A 1 93 ? -1.369 6.810 18.914 1.00 47.84 93 PRO A C 1
ATOM 733 O O . PRO A 1 93 ? -1.451 7.908 19.468 1.00 47.84 93 PRO A O 1
ATOM 736 N N . SER A 1 94 ? -2.157 6.468 17.894 1.00 49.53 94 SER A N 1
ATOM 737 C CA . SER A 1 94 ? -3.361 7.212 17.528 1.00 49.53 94 SER A CA 1
ATOM 738 C C . SER A 1 94 ? -4.227 7.356 18.777 1.00 49.53 94 SER A C 1
ATOM 740 O O . SER A 1 94 ? -4.785 6.371 19.270 1.00 49.53 94 SER A O 1
ATOM 742 N N . THR A 1 95 ? -4.300 8.566 19.325 1.00 49.50 95 THR A N 1
ATOM 743 C CA . THR A 1 95 ? -5.227 8.874 20.409 1.00 49.50 95 THR A CA 1
ATOM 744 C C . THR A 1 95 ? -6.628 8.538 19.892 1.00 49.50 95 THR A C 1
ATOM 746 O O . THR A 1 95 ? -7.016 9.075 18.851 1.00 49.50 95 THR A O 1
ATOM 749 N N . PRO A 1 96 ? -7.375 7.616 20.526 1.00 60.41 96 PRO A N 1
ATOM 750 C CA . PRO A 1 96 ? -8.753 7.379 20.127 1.00 60.41 96 PRO A CA 1
ATOM 751 C C . PRO A 1 96 ? -9.518 8.704 20.266 1.00 60.41 96 PRO A C 1
ATOM 753 O O . PRO A 1 96 ? -9.296 9.405 21.258 1.00 60.41 96 PRO A O 1
ATOM 756 N N . PRO A 1 97 ? -10.397 9.086 19.317 1.00 55.88 97 PRO A N 1
ATOM 757 C CA . PRO A 1 97 ? -11.313 10.187 19.560 1.00 55.88 97 PRO A CA 1
ATOM 758 C C . PRO A 1 97 ? -12.163 9.785 20.762 1.00 55.88 97 PRO A C 1
ATOM 760 O O . PRO A 1 97 ? -12.979 8.866 20.684 1.00 55.88 97 PRO A O 1
ATOM 763 N N . THR A 1 98 ? -11.900 10.415 21.903 1.00 47.91 98 THR A N 1
ATOM 764 C CA . THR A 1 98 ? -12.707 10.270 23.108 1.00 47.91 98 THR A CA 1
ATOM 765 C C . THR A 1 98 ? -14.163 10.519 22.715 1.00 47.91 98 THR A C 1
ATOM 767 O O . THR A 1 98 ? -14.455 11.600 22.199 1.00 47.91 98 THR A O 1
ATOM 770 N N . PRO A 1 99 ? -15.094 9.569 22.916 1.00 56.53 99 PRO A N 1
ATOM 771 C CA . PRO A 1 99 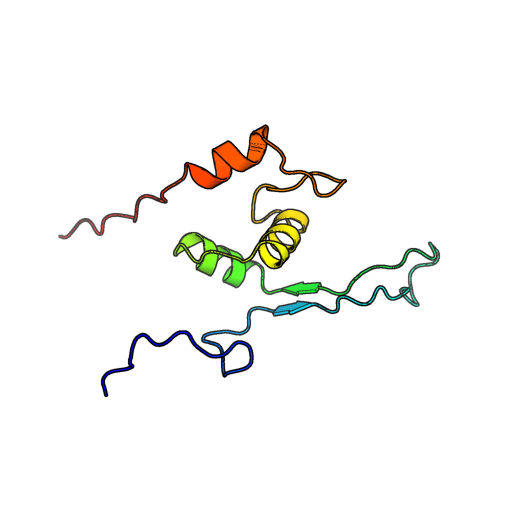? -16.501 9.904 22.855 1.00 56.53 99 PRO A CA 1
ATOM 772 C C . PRO A 1 99 ? -16.782 10.751 24.096 1.00 56.53 99 PRO A C 1
ATOM 774 O O . PRO A 1 99 ? -16.930 10.230 25.203 1.00 56.53 99 PRO A O 1
ATOM 777 N N . GLU A 1 100 ? -16.765 12.070 23.923 1.00 53.56 100 GLU A N 1
ATOM 778 C CA . GLU A 1 100 ? -17.258 13.010 24.919 1.00 53.56 100 GLU A CA 1
ATOM 779 C C . GLU A 1 100 ? -18.759 12.744 25.081 1.00 53.56 100 GLU A C 1
ATOM 781 O O . GLU A 1 100 ? -19.578 13.019 24.204 1.00 53.56 100 GLU A O 1
ATOM 786 N N . LYS A 1 101 ? -19.077 12.043 26.169 1.00 43.78 101 LYS A N 1
ATOM 787 C CA . LYS A 1 101 ? -20.428 11.682 26.588 1.00 43.78 101 LYS A CA 1
ATOM 788 C C . LYS A 1 101 ? -21.192 12.958 26.956 1.00 43.78 101 LYS A C 1
ATOM 790 O O . LYS A 1 101 ? -20.698 13.731 27.774 1.00 43.78 101 LYS A O 1
ATOM 795 N N . ALA A 1 102 ? -22.383 13.118 26.380 1.00 43.03 102 ALA A N 1
ATOM 796 C CA . ALA A 1 102 ? -23.439 13.992 26.894 1.00 43.03 102 ALA A CA 1
ATOM 797 C C . ALA A 1 102 ? -24.050 13.434 28.190 1.00 43.03 102 ALA A C 1
ATOM 799 O O . ALA A 1 102 ? -23.989 12.192 28.386 1.00 43.03 102 ALA A O 1
#

Radius of gyration: 17.66 Å; chains: 1; bounding box: 42×34×52 Å

Secondary structure (DSSP, 8-state):
-----PPPPTTSPPS---EEE--S-EE-TT-TT--EE--EEE-HHHHHHHHHTT----HHHHHHHHHTTSS--SB-TTS-B-HHHHHHHTS-----------

pLDDT: mean 78.82, std 15.8, range [43.03, 94.69]

InterPro domains:
  IPR000307 Small ribosomal subunit protein bS16 [PF00886] (8-58)
  IPR000307 Small ribosomal subunit protein bS16 [PTHR12919] (8-85)
  IPR000307 Small ribosomal subunit protein bS16 [TIGR00002] (8-70)
  IPR023803 Small ribosomal subunit protein bS16 domain superfamily [G3DSA:3.30.1320.10] (5-101)
  IPR023803 Small ribosomal subunit protein bS16 domain superfamily [SSF54565] (8-79)